Protein AF-A0A7G9ITU2-F1 (afdb_monomer_lite)

Structure (mmCIF, N/CA/C/O backbone):
data_AF-A0A7G9ITU2-F1
#
_entry.id   AF-A0A7G9ITU2-F1
#
loop_
_atom_site.group_PDB
_atom_site.id
_atom_site.type_symbol
_atom_site.label_atom_id
_atom_site.label_alt_id
_atom_site.label_comp_id
_atom_site.label_asym_id
_atom_site.label_entity_id
_atom_site.label_seq_id
_atom_site.pdbx_PDB_ins_code
_atom_site.Cartn_x
_atom_site.Cartn_y
_atom_site.Cartn_z
_atom_site.occupancy
_atom_site.B_iso_or_equiv
_atom_site.auth_seq_id
_atom_site.auth_comp_id
_atom_site.auth_asym_id
_atom_site.auth_atom_id
_atom_site.pdbx_PDB_model_num
ATOM 1 N N . MET A 1 1 ? 20.662 -15.885 -1.622 1.00 76.56 1 MET A N 1
ATOM 2 C CA . MET A 1 1 ? 20.506 -16.340 -0.222 1.00 76.56 1 MET A CA 1
ATOM 3 C C . MET A 1 1 ? 20.242 -15.177 0.731 1.00 76.56 1 MET A C 1
ATOM 5 O O . MET A 1 1 ? 19.240 -15.227 1.423 1.00 76.56 1 MET A O 1
ATOM 9 N N . ASN A 1 2 ? 21.036 -14.098 0.700 1.00 94.75 2 ASN A N 1
ATOM 10 C CA . ASN A 1 2 ? 20.862 -12.945 1.604 1.00 94.75 2 ASN A CA 1
ATOM 11 C C . ASN A 1 2 ? 19.503 -12.234 1.476 1.00 94.75 2 ASN A C 1
ATOM 13 O O . ASN A 1 2 ? 18.923 -11.873 2.491 1.00 94.75 2 ASN A O 1
ATOM 17 N N . LEU A 1 3 ? 18.963 -12.076 0.258 1.00 95.62 3 LEU A N 1
ATOM 18 C CA . LEU A 1 3 ? 17.632 -11.479 0.065 1.00 95.62 3 LEU A CA 1
ATOM 19 C C . LEU A 1 3 ? 16.522 -12.351 0.667 1.00 95.62 3 LEU A C 1
ATOM 21 O O . LEU A 1 3 ? 15.660 -11.851 1.377 1.00 95.62 3 LEU A O 1
ATOM 25 N N . VAL A 1 4 ? 16.572 -13.663 0.415 1.00 96.38 4 VAL A N 1
ATOM 26 C CA . VAL A 1 4 ? 15.615 -14.621 0.986 1.00 96.38 4 VAL A CA 1
ATOM 27 C C . VAL A 1 4 ? 15.713 -14.605 2.510 1.00 96.38 4 VAL A C 1
ATOM 29 O O . VAL A 1 4 ? 14.694 -14.498 3.178 1.00 96.38 4 VAL A O 1
ATOM 32 N N . LEU A 1 5 ? 16.933 -14.602 3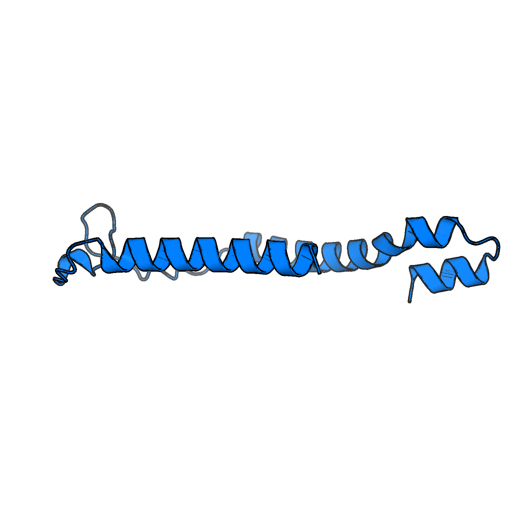.057 1.00 96.44 5 LEU A N 1
ATOM 33 C CA . LEU A 1 5 ? 17.168 -14.473 4.492 1.00 96.44 5 LEU A CA 1
ATOM 34 C C . LEU A 1 5 ? 16.537 -13.182 5.049 1.00 96.44 5 LEU A C 1
ATOM 36 O O . LEU A 1 5 ? 15.773 -13.247 6.006 1.00 96.44 5 LEU A O 1
ATOM 40 N N . ALA A 1 6 ? 16.776 -12.030 4.417 1.00 96.88 6 ALA A N 1
ATOM 41 C CA . ALA A 1 6 ? 16.210 -10.751 4.847 1.00 96.88 6 ALA A CA 1
ATOM 42 C C . ALA A 1 6 ? 14.671 -10.749 4.824 1.00 96.88 6 ALA A C 1
ATOM 44 O O . ALA A 1 6 ? 14.042 -10.325 5.794 1.00 96.88 6 ALA A O 1
ATOM 45 N N . LEU A 1 7 ? 14.057 -11.276 3.759 1.00 97.25 7 LEU A N 1
ATOM 46 C CA . LEU A 1 7 ? 12.600 -11.398 3.666 1.00 97.25 7 LEU A CA 1
ATOM 47 C C . LEU A 1 7 ? 12.048 -12.315 4.764 1.00 97.25 7 LEU A C 1
ATOM 49 O O . LEU A 1 7 ? 11.102 -11.929 5.447 1.00 97.25 7 LEU A O 1
ATOM 53 N N . THR A 1 8 ? 12.676 -13.474 4.992 1.00 96.81 8 THR A N 1
ATOM 54 C CA . THR A 1 8 ? 12.241 -14.410 6.042 1.00 96.81 8 THR A CA 1
ATOM 55 C C . THR A 1 8 ? 12.348 -13.810 7.443 1.00 96.81 8 THR A C 1
ATOM 57 O O . THR A 1 8 ? 11.416 -13.953 8.234 1.00 96.81 8 THR A O 1
ATOM 60 N N . ILE A 1 9 ? 13.427 -13.079 7.744 1.00 97.62 9 ILE A N 1
ATOM 61 C CA . ILE A 1 9 ? 13.608 -12.399 9.033 1.00 97.62 9 ILE A CA 1
ATOM 62 C C . ILE A 1 9 ? 12.516 -11.346 9.240 1.00 97.62 9 ILE A C 1
ATOM 64 O O . ILE A 1 9 ? 11.904 -11.317 10.306 1.00 97.62 9 ILE A O 1
ATOM 68 N N . ASN A 1 10 ? 12.217 -10.530 8.225 1.00 97.50 10 ASN A N 1
ATOM 69 C CA . ASN A 1 10 ? 11.182 -9.498 8.324 1.00 97.50 10 ASN A CA 1
ATOM 70 C C . ASN A 1 10 ? 9.794 -10.099 8.569 1.00 97.50 10 ASN A C 1
ATOM 72 O O . ASN A 1 10 ? 9.067 -9.628 9.443 1.00 97.50 10 ASN A O 1
ATOM 76 N N . THR A 1 11 ? 9.436 -11.162 7.842 1.00 97.44 11 THR A N 1
ATOM 77 C CA . THR A 1 11 ? 8.150 -11.849 8.040 1.00 97.44 11 THR A CA 1
ATOM 78 C C . THR A 1 11 ? 8.062 -12.538 9.400 1.00 97.44 11 THR A C 1
ATOM 80 O O . THR A 1 11 ? 7.010 -12.522 10.037 1.00 97.44 11 THR A O 1
ATOM 83 N N . LEU A 1 12 ? 9.168 -13.116 9.881 1.00 97.94 12 LEU A N 1
ATOM 84 C CA . LEU A 1 12 ? 9.210 -13.735 11.203 1.00 97.94 12 LEU A CA 1
ATOM 85 C C . LEU A 1 12 ? 9.060 -12.682 12.299 1.00 97.94 12 LEU A C 1
ATOM 87 O O . LEU A 1 12 ? 8.261 -12.877 13.210 1.00 97.94 12 LEU A O 1
ATOM 91 N N . LEU A 1 13 ? 9.746 -11.546 12.179 1.00 97.88 13 LEU A N 1
ATOM 92 C CA . LEU A 1 13 ? 9.657 -10.455 13.143 1.00 97.88 13 LEU A CA 1
ATOM 93 C C . LEU A 1 13 ? 8.228 -9.903 13.251 1.00 97.88 13 LEU A C 1
ATOM 95 O O . LEU A 1 13 ? 7.717 -9.764 14.361 1.00 97.88 13 LEU A O 1
ATOM 99 N N . THR A 1 14 ? 7.556 -9.631 12.127 1.00 97.88 14 THR A N 1
ATOM 100 C CA . THR A 1 14 ? 6.170 -9.130 12.155 1.00 97.88 14 THR A CA 1
ATOM 101 C C . THR A 1 14 ? 5.207 -10.160 12.738 1.00 97.88 14 THR A C 1
ATOM 103 O O . THR A 1 14 ? 4.361 -9.806 13.559 1.00 97.88 14 THR A O 1
ATOM 106 N N . SER A 1 15 ? 5.365 -11.441 12.392 1.00 96.88 15 SER A N 1
ATOM 107 C CA . SER A 1 15 ? 4.546 -12.516 12.963 1.00 96.88 15 SER A CA 1
ATOM 108 C C . SER A 1 15 ? 4.760 -12.675 14.474 1.00 96.88 15 SER A C 1
ATOM 110 O O . SER A 1 15 ? 3.791 -12.808 15.219 1.00 96.88 15 SER A O 1
ATOM 112 N N . LEU A 1 16 ? 6.006 -12.568 14.948 1.00 97.75 16 LEU A N 1
ATOM 113 C CA . LEU A 1 16 ? 6.349 -12.623 16.367 1.00 97.75 16 LEU A CA 1
ATOM 114 C C . LEU A 1 16 ? 5.696 -11.467 17.131 1.00 97.75 16 LEU A C 1
ATOM 116 O O . LEU A 1 16 ? 5.090 -11.689 18.176 1.00 97.75 16 LEU A O 1
ATOM 120 N N . LEU A 1 17 ? 5.772 -10.245 16.597 1.00 97.50 17 LEU A N 1
ATOM 121 C CA . LEU A 1 17 ? 5.134 -9.077 17.206 1.00 97.50 17 LEU A CA 1
ATOM 122 C C . LEU A 1 17 ? 3.610 -9.234 17.277 1.00 97.50 17 LEU A C 1
ATOM 124 O O . LEU A 1 17 ? 3.021 -8.928 18.312 1.00 97.50 17 LEU A O 1
ATOM 128 N N . MET A 1 18 ? 2.978 -9.765 16.226 1.00 96.81 18 MET A N 1
ATOM 129 C CA . MET A 1 18 ? 1.540 -10.065 16.229 1.00 96.81 18 MET A CA 1
ATOM 130 C C . MET A 1 18 ? 1.168 -11.101 17.297 1.00 96.81 18 MET A C 1
ATOM 132 O O . MET A 1 18 ? 0.173 -10.923 17.997 1.00 96.81 18 MET A O 1
ATOM 136 N 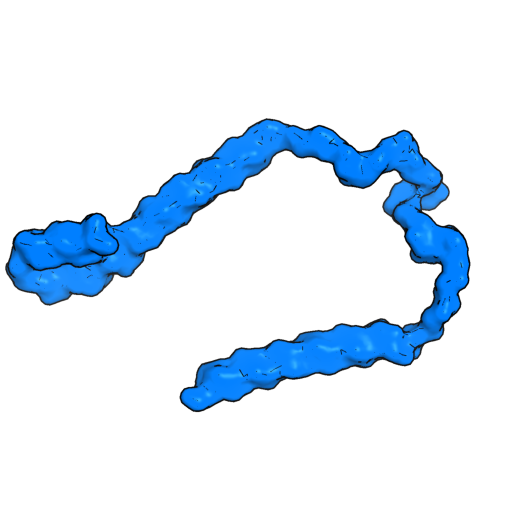N . ILE A 1 19 ? 1.980 -12.151 17.469 1.00 96.25 19 ILE A N 1
ATOM 137 C CA . ILE A 1 19 ? 1.783 -13.149 18.529 1.00 96.25 19 ILE A CA 1
ATOM 138 C C . ILE A 1 19 ? 1.906 -12.472 19.899 1.00 96.25 19 ILE A C 1
ATOM 140 O O . ILE A 1 19 ? 0.997 -12.573 20.715 1.00 96.25 19 ILE A O 1
ATOM 144 N N . ILE A 1 20 ? 2.967 -11.708 20.152 1.00 96.62 20 ILE A N 1
ATOM 145 C CA . ILE A 1 20 ? 3.135 -11.016 21.439 1.00 96.62 20 ILE A CA 1
ATOM 146 C C . ILE A 1 20 ? 1.926 -10.115 21.736 1.00 96.62 20 ILE A C 1
ATOM 148 O O . ILE A 1 20 ? 1.381 -10.171 22.836 1.00 96.62 20 ILE A O 1
ATOM 152 N N . MET A 1 21 ? 1.456 -9.342 20.754 1.00 95.50 21 MET A N 1
ATOM 153 C CA . MET A 1 21 ? 0.302 -8.451 20.920 1.00 95.50 21 MET A CA 1
ATOM 154 C C . MET A 1 21 ? -1.014 -9.187 21.174 1.00 95.50 21 MET A C 1
ATOM 156 O O . MET A 1 21 ? -1.890 -8.637 21.833 1.00 95.50 21 MET A O 1
ATOM 160 N N . PHE A 1 22 ? -1.173 -10.414 20.683 1.00 91.88 22 PHE A N 1
ATOM 161 C CA . PHE A 1 22 ? -2.370 -11.210 20.944 1.00 91.88 22 PHE A CA 1
ATOM 162 C C . PHE A 1 22 ? -2.341 -11.881 22.325 1.00 91.88 22 PHE A C 1
ATOM 164 O O . PHE A 1 22 ? -3.373 -11.969 22.986 1.00 91.88 22 PHE A O 1
ATOM 171 N N . TRP A 1 23 ? -1.168 -12.345 22.766 1.00 92.75 23 TRP A N 1
ATOM 172 C CA . TRP A 1 23 ? -1.025 -13.157 23.980 1.00 92.75 23 TRP A CA 1
ATOM 173 C C . TRP A 1 23 ? -0.722 -12.350 25.252 1.00 92.75 23 TRP A C 1
ATOM 175 O O . TRP A 1 23 ? -0.991 -12.834 26.349 1.00 92.75 23 TRP A O 1
ATOM 185 N N . LEU A 1 24 ? -0.160 -11.143 25.136 1.00 92.62 24 LEU A N 1
ATOM 186 C CA . LEU A 1 24 ? 0.185 -10.293 26.284 1.00 92.62 24 LEU A CA 1
ATOM 187 C C . LEU A 1 24 ? -1.032 -9.622 26.970 1.00 92.62 24 LEU A C 1
ATOM 189 O O . LEU A 1 24 ? -1.020 -9.516 28.198 1.00 92.62 24 LEU A O 1
ATOM 193 N N . PRO A 1 25 ? -2.073 -9.146 26.253 1.00 90.69 25 PRO A N 1
ATOM 194 C CA . PRO A 1 25 ? -3.221 -8.484 26.873 1.00 90.69 25 PRO A CA 1
ATOM 195 C C . PRO A 1 25 ? -4.188 -9.446 27.571 1.00 90.69 25 PRO A C 1
ATOM 197 O O . PRO A 1 25 ? -4.339 -10.607 27.200 1.00 90.69 25 PRO A O 1
ATOM 200 N N . GLN A 1 26 ? -4.947 -8.926 28.539 1.00 84.56 26 GLN A N 1
ATOM 201 C CA . GLN A 1 26 ? -6.015 -9.686 29.184 1.00 84.56 26 GLN A CA 1
ATOM 202 C C . GLN A 1 26 ? -7.218 -9.862 28.238 1.00 84.56 26 GLN A C 1
ATOM 204 O O . GLN A 1 26 ? -7.918 -8.904 27.890 1.00 84.56 26 GLN A O 1
ATOM 209 N N . LEU A 1 27 ? -7.489 -11.110 27.855 1.00 81.94 27 LEU A N 1
ATOM 210 C CA . LEU A 1 27 ? -8.532 -11.496 26.898 1.00 81.94 27 LEU A CA 1
ATOM 211 C C . LEU A 1 27 ? -9.931 -11.595 27.536 1.00 81.94 27 LEU A C 1
ATOM 213 O O . LEU A 1 27 ? -10.590 -12.628 27.454 1.00 81.94 27 LEU A O 1
ATOM 217 N N . ASN A 1 28 ? -10.415 -10.524 28.172 1.00 85.75 28 ASN A N 1
ATOM 218 C CA . ASN A 1 28 ? -11.816 -10.468 28.600 1.00 85.75 28 ASN A CA 1
ATOM 219 C C . ASN A 1 28 ? -12.696 -9.958 27.446 1.00 85.75 28 ASN A C 1
ATOM 221 O O . ASN A 1 28 ? -12.518 -8.816 26.999 1.00 85.75 28 ASN A O 1
ATOM 225 N N . SER A 1 29 ? -13.609 -10.808 26.967 1.00 85.12 29 SER A N 1
ATOM 226 C CA . SER A 1 29 ? -14.563 -10.502 25.896 1.00 85.12 29 SER A CA 1
ATOM 227 C C . SER A 1 29 ? -15.973 -10.380 26.475 1.00 85.12 29 SER A C 1
ATOM 229 O O . SER A 1 29 ? -16.474 -11.281 27.138 1.00 85.12 29 SER A O 1
ATOM 231 N N . TYR A 1 30 ? -16.600 -9.234 26.245 1.00 88.44 30 TYR A N 1
ATOM 232 C CA . TYR A 1 30 ? -17.991 -8.951 26.590 1.00 88.44 30 TYR A CA 1
ATOM 233 C C . TYR A 1 30 ? -18.644 -8.263 25.391 1.00 88.44 30 TYR A C 1
ATOM 235 O O . TYR A 1 30 ? -17.935 -7.651 24.589 1.00 88.44 30 TYR A O 1
ATOM 243 N N . ALA A 1 31 ? -19.970 -8.371 25.265 1.00 86.06 31 ALA A N 1
ATOM 244 C CA . ALA A 1 31 ? -20.709 -7.954 24.069 1.00 86.06 31 ALA A CA 1
ATOM 245 C C . ALA A 1 31 ? -20.355 -6.525 23.609 1.00 86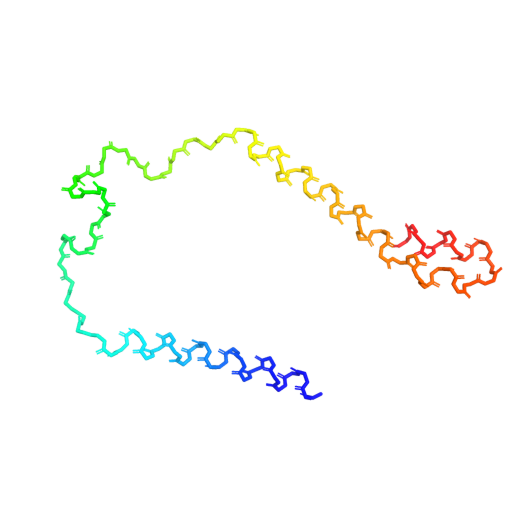.06 31 ALA A C 1
ATOM 247 O O . ALA A 1 31 ? -20.032 -6.337 22.440 1.00 86.06 31 ALA A O 1
ATOM 248 N N . GLU A 1 32 ? -20.270 -5.570 24.541 1.00 84.56 32 GLU A N 1
ATOM 249 C CA . GLU A 1 32 ? -19.938 -4.159 24.263 1.00 84.56 32 GLU A CA 1
ATOM 250 C C . GLU A 1 32 ? -18.496 -3.915 23.789 1.00 84.56 32 GLU A C 1
ATOM 252 O O . GLU A 1 32 ? -18.202 -2.913 23.151 1.00 84.56 32 GLU A O 1
ATOM 257 N N . LYS A 1 33 ? -17.552 -4.808 24.110 1.00 86.19 33 LYS A N 1
ATOM 258 C CA . LYS A 1 33 ? -16.166 -4.707 23.611 1.00 86.19 33 LYS A CA 1
ATOM 259 C C . LYS A 1 33 ? -16.030 -5.275 22.204 1.00 86.19 33 LYS A C 1
ATOM 261 O O . LYS A 1 33 ? -15.085 -4.952 21.492 1.00 86.19 33 LYS A O 1
ATOM 266 N N . THR A 1 34 ? -16.936 -6.183 21.855 1.00 88.94 34 THR A N 1
ATOM 267 C CA . THR A 1 34 ? -16.996 -6.847 20.551 1.00 88.94 34 THR A CA 1
ATOM 268 C C . THR A 1 34 ? -17.965 -6.170 19.583 1.00 88.94 34 THR A C 1
ATOM 270 O O . THR A 1 34 ? -17.962 -6.521 18.403 1.00 88.94 34 THR A O 1
ATOM 273 N N . SER A 1 35 ? -18.786 -5.223 20.053 1.00 88.25 35 SER A N 1
ATOM 274 C CA . SER A 1 35 ? -19.708 -4.458 19.217 1.00 88.25 35 SER A CA 1
ATOM 275 C C . SER A 1 35 ? -18.962 -3.380 18.409 1.00 88.25 35 SER A C 1
ATOM 277 O O . SER A 1 35 ? -17.888 -2.919 18.808 1.00 88.25 35 SER A O 1
ATOM 279 N N . PRO A 1 36 ? -19.480 -2.992 17.228 1.00 89.25 36 PRO A N 1
ATOM 280 C CA . PRO A 1 36 ? -18.898 -1.918 16.428 1.00 89.25 36 PRO A CA 1
ATOM 281 C C . PRO A 1 36 ? -18.951 -0.577 17.169 1.00 89.25 36 PRO A C 1
ATOM 283 O O . PRO A 1 36 ? -19.981 -0.216 17.727 1.00 89.25 36 PRO A O 1
ATOM 286 N N . TYR A 1 37 ? -17.860 0.189 17.126 1.00 87.81 37 TYR A N 1
ATOM 287 C CA . TYR A 1 37 ? -17.811 1.524 17.722 1.00 87.81 37 TYR A CA 1
ATOM 288 C C . TYR A 1 37 ? -18.294 2.593 16.731 1.00 87.81 37 TYR A C 1
ATOM 290 O O . TYR A 1 37 ? -17.583 2.909 15.776 1.00 87.81 37 TYR A O 1
ATOM 298 N N . GLU A 1 38 ? -19.460 3.194 16.98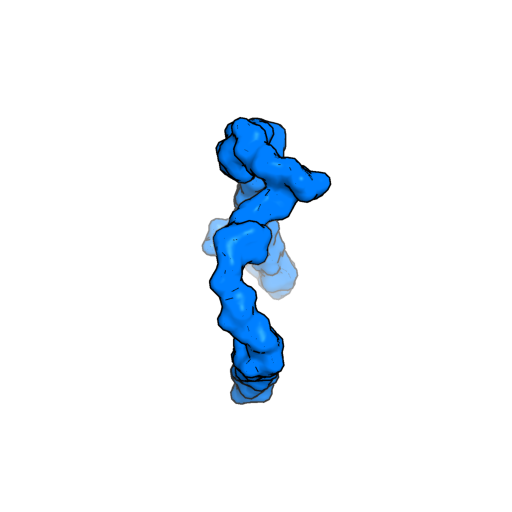5 1.00 88.19 38 GLU A N 1
ATOM 299 C CA . GLU A 1 38 ? -19.979 4.355 16.240 1.00 88.19 38 GLU A CA 1
ATOM 300 C C . GLU A 1 38 ? -20.109 5.571 17.174 1.00 88.19 38 GLU A C 1
ATOM 302 O O . GLU A 1 38 ? -21.194 6.027 17.517 1.00 88.19 38 GLU A O 1
ATOM 307 N N . CYS A 1 39 ? -18.966 6.076 17.657 1.00 87.12 39 CYS A N 1
ATOM 308 C CA . CYS A 1 39 ? -18.895 7.250 18.544 1.00 87.12 39 CYS A CA 1
ATOM 309 C C . CYS A 1 39 ? -19.688 7.108 19.863 1.00 87.12 39 CYS A C 1
ATOM 311 O O . CYS A 1 39 ? -20.119 8.106 20.436 1.00 87.12 39 CYS A O 1
ATOM 313 N N . GLY A 1 40 ? -19.857 5.876 20.357 1.00 86.88 40 GLY A N 1
ATOM 314 C CA . GLY A 1 40 ? -20.630 5.573 21.569 1.00 86.88 40 GLY A CA 1
ATOM 315 C C . GLY A 1 40 ? -22.124 5.331 21.333 1.00 86.88 40 GLY A C 1
ATOM 316 O O . GLY A 1 40 ? -22.868 5.232 22.306 1.00 86.88 40 GLY A O 1
ATOM 317 N N . PHE A 1 41 ? -22.552 5.229 20.073 1.00 85.06 41 PHE A N 1
ATOM 318 C CA . PHE A 1 41 ? -23.914 4.877 19.680 1.00 85.06 41 PHE A CA 1
ATOM 319 C C . PHE A 1 41 ? -23.964 3.500 19.013 1.00 85.06 41 PHE A C 1
ATOM 321 O O . PHE A 1 41 ? -22.964 3.023 18.472 1.00 85.06 41 PHE A O 1
ATOM 328 N N . ASP A 1 42 ? -25.149 2.887 19.037 1.00 87.25 42 ASP A N 1
ATOM 329 C CA . ASP A 1 42 ? -25.425 1.672 18.276 1.00 87.25 42 ASP A CA 1
ATOM 330 C C . ASP A 1 42 ? -25.423 1.973 16.773 1.00 87.25 42 ASP A C 1
ATOM 332 O O . ASP A 1 42 ? -25.937 3.019 16.354 1.00 87.25 42 ASP A O 1
ATOM 336 N N . PRO A 1 43 ? -24.884 1.064 15.942 1.00 85.56 43 PRO A N 1
ATOM 337 C CA . PRO A 1 43 ? -24.769 1.321 14.523 1.00 85.56 43 PRO A CA 1
ATOM 338 C C . PRO A 1 43 ? -26.138 1.423 13.852 1.00 85.56 43 PRO A C 1
ATOM 340 O O . PRO A 1 43 ? -26.931 0.481 13.870 1.00 85.56 43 PRO A O 1
ATOM 343 N N . LEU A 1 44 ? -26.404 2.572 13.227 1.00 83.12 44 LEU A N 1
ATOM 344 C CA . LEU A 1 44 ? -27.688 2.860 12.572 1.00 83.12 44 LEU A CA 1
ATOM 345 C C . LEU A 1 44 ? -27.822 2.144 11.223 1.00 83.12 44 LEU A C 1
ATOM 347 O O . LEU A 1 44 ? -28.919 1.768 10.814 1.00 83.12 44 LEU A O 1
ATOM 351 N N . ASN A 1 45 ? -26.699 1.975 10.526 1.00 82.06 45 ASN A N 1
ATOM 352 C CA . ASN A 1 45 ? -26.611 1.376 9.202 1.00 82.06 45 ASN A CA 1
ATOM 353 C C . ASN A 1 45 ? -25.499 0.320 9.172 1.00 82.06 45 ASN A C 1
ATOM 355 O O . ASN A 1 45 ? -24.536 0.400 9.935 1.00 82.06 45 ASN A O 1
ATOM 359 N N . PRO A 1 46 ? -25.568 -0.659 8.256 1.00 83.50 46 PRO A N 1
ATOM 360 C CA . PRO A 1 46 ? -24.445 -1.559 8.045 1.00 83.50 46 PRO A CA 1
ATOM 361 C C . PRO A 1 46 ? -23.205 -0.772 7.593 1.00 83.50 46 PRO A C 1
ATOM 363 O O . PRO A 1 46 ? -23.295 0.118 6.749 1.00 83.50 46 PRO A O 1
ATOM 366 N N . ALA A 1 47 ? -22.020 -1.175 8.063 1.00 82.94 47 ALA A N 1
ATOM 367 C CA . ALA A 1 47 ? -20.741 -0.566 7.669 1.00 82.94 47 ALA A CA 1
ATOM 368 C C . ALA A 1 47 ? -20.447 -0.650 6.153 1.00 82.94 47 ALA A C 1
ATOM 370 O O . ALA A 1 47 ? -19.574 0.045 5.635 1.00 82.94 47 ALA A O 1
ATOM 371 N N . ARG A 1 48 ? -21.163 -1.515 5.423 1.00 82.94 48 ARG A N 1
ATOM 372 C CA . ARG A 1 48 ? -21.070 -1.647 3.966 1.00 82.94 48 ARG A CA 1
ATOM 373 C C . ARG A 1 48 ? -22.141 -0.790 3.303 1.00 82.94 48 ARG A C 1
ATOM 375 O O . ARG A 1 48 ? -23.260 -1.239 3.072 1.00 82.94 48 ARG A O 1
ATOM 382 N N . ILE A 1 49 ? -21.764 0.440 2.990 1.00 83.25 49 ILE A N 1
ATOM 383 C CA . ILE A 1 49 ? -22.585 1.410 2.261 1.00 83.25 49 ILE A CA 1
ATOM 384 C C . ILE A 1 49 ? -22.278 1.260 0.759 1.00 83.25 49 ILE A C 1
ATOM 386 O O . ILE A 1 49 ? -21.138 0.925 0.414 1.00 83.25 49 ILE A O 1
ATOM 390 N N . PRO A 1 50 ? -23.245 1.479 -0.156 1.00 82.38 50 PRO A N 1
ATOM 391 C CA . PRO A 1 50 ? -22.962 1.537 -1.587 1.00 82.38 50 PRO A CA 1
ATOM 392 C C . PRO A 1 50 ? -21.790 2.481 -1.877 1.00 82.38 50 PRO A C 1
ATOM 394 O O . PRO A 1 50 ? -21.789 3.656 -1.508 1.00 82.38 50 PRO A O 1
ATOM 397 N N . PHE A 1 51 ? -20.769 1.931 -2.528 1.00 81.62 51 PHE A N 1
ATOM 398 C CA . PHE A 1 51 ? -19.537 2.635 -2.844 1.00 81.62 51 PHE A CA 1
ATOM 399 C C . PHE A 1 51 ? -19.749 3.631 -3.985 1.00 81.62 51 PHE A C 1
ATOM 401 O O . PHE A 1 51 ? -20.513 3.377 -4.918 1.00 81.62 51 PHE A O 1
ATOM 408 N N . SER A 1 52 ? -19.058 4.773 -3.941 1.00 89.69 52 SER A N 1
ATOM 409 C CA . SER A 1 52 ? -19.198 5.771 -5.001 1.00 89.69 52 SER A CA 1
ATOM 410 C C . SER A 1 52 ? -18.541 5.290 -6.304 1.00 89.69 52 SER A C 1
ATOM 412 O O . SER A 1 52 ? -17.380 4.877 -6.322 1.00 89.69 52 SER A O 1
ATOM 414 N N . MET A 1 53 ? -19.257 5.413 -7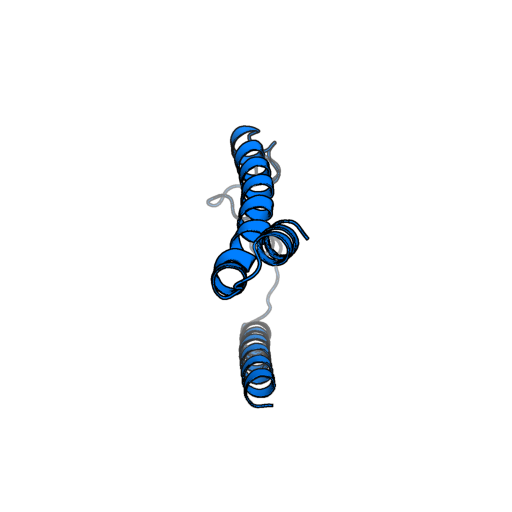.426 1.00 89.75 53 MET A N 1
ATOM 415 C CA . MET A 1 53 ? -18.746 5.015 -8.749 1.00 89.75 53 MET A CA 1
ATOM 416 C C . MET A 1 53 ? -17.507 5.815 -9.183 1.00 89.75 53 MET A C 1
ATOM 418 O O . MET A 1 53 ? -16.733 5.355 -10.018 1.00 89.75 53 MET A O 1
ATOM 422 N N . LYS A 1 54 ? -17.277 6.999 -8.597 1.00 92.69 54 LYS A N 1
ATOM 423 C CA . LYS A 1 54 ? -16.105 7.837 -8.893 1.00 92.69 54 LYS A CA 1
ATOM 424 C C . LYS A 1 54 ? -14.801 7.153 -8.484 1.00 92.69 54 LYS A C 1
ATOM 426 O O . LYS A 1 54 ? -13.856 7.131 -9.262 1.00 92.69 54 LYS A O 1
ATOM 431 N N . PHE A 1 55 ? -14.760 6.555 -7.294 1.00 89.25 55 PHE A N 1
ATOM 432 C CA . PHE A 1 55 ? -13.578 5.819 -6.840 1.00 89.25 55 PHE A CA 1
ATOM 433 C C . PHE A 1 55 ? -13.391 4.502 -7.600 1.00 89.25 55 PHE A C 1
ATOM 435 O O . PHE A 1 55 ? -12.264 4.067 -7.812 1.00 89.25 55 PHE A O 1
ATOM 442 N N . PHE A 1 56 ? -14.484 3.891 -8.063 1.00 91.44 56 PHE A N 1
ATOM 443 C CA . PHE A 1 56 ? -14.410 2.715 -8.926 1.00 91.44 56 PHE A CA 1
ATOM 444 C C . PHE A 1 56 ? -13.762 3.043 -10.279 1.00 91.44 56 PHE A C 1
ATOM 446 O O . PHE A 1 56 ? -12.900 2.300 -10.744 1.00 91.44 56 PHE A O 1
ATOM 453 N N . LEU A 1 57 ? -14.101 4.193 -10.873 1.00 94.62 57 LEU A N 1
ATOM 454 C CA . LEU A 1 57 ? -13.468 4.650 -12.109 1.00 94.62 57 LEU A CA 1
ATOM 455 C C . LEU A 1 57 ? -11.958 4.868 -11.929 1.00 94.62 57 LEU A C 1
ATOM 457 O O . LEU A 1 57 ? -11.193 4.479 -12.805 1.00 94.62 57 LEU A O 1
ATOM 461 N N . ILE A 1 58 ? -11.530 5.404 -10.777 1.00 96.12 58 ILE A N 1
ATOM 462 C CA . ILE A 1 58 ? -10.103 5.561 -10.448 1.00 96.12 58 ILE A CA 1
ATOM 463 C C . ILE A 1 58 ? -9.385 4.203 -10.471 1.00 96.12 58 ILE A C 1
ATOM 465 O O . ILE A 1 58 ? -8.304 4.099 -11.047 1.00 96.12 58 ILE A O 1
ATOM 469 N N . ALA A 1 59 ? -9.992 3.150 -9.913 1.00 95.94 59 ALA A N 1
ATOM 470 C CA . ALA A 1 59 ? -9.411 1.806 -9.920 1.00 95.94 59 ALA A CA 1
ATOM 471 C C . ALA A 1 59 ? -9.275 1.224 -11.339 1.00 95.94 59 ALA A C 1
ATOM 473 O O . ALA A 1 59 ? -8.248 0.627 -11.655 1.00 95.94 59 ALA A O 1
ATOM 474 N N . ILE A 1 60 ? -10.267 1.439 -12.214 1.00 96.50 60 ILE A N 1
ATOM 475 C CA . ILE A 1 60 ? -10.180 1.019 -13.624 1.00 96.50 60 ILE A CA 1
ATOM 476 C C . ILE A 1 60 ? -9.072 1.787 -14.346 1.00 96.50 60 ILE A C 1
ATOM 478 O O . ILE A 1 60 ? -8.267 1.179 -15.045 1.00 96.50 60 ILE A O 1
ATOM 482 N N . THR A 1 61 ? -9.001 3.110 -14.170 1.00 96.62 61 THR A N 1
ATOM 483 C CA . THR A 1 61 ? -7.936 3.905 -14.794 1.00 96.62 61 THR A CA 1
ATOM 484 C C . THR A 1 61 ? -6.557 3.504 -14.280 1.00 96.62 61 THR A C 1
ATOM 486 O O . THR A 1 61 ? -5.631 3.412 -15.074 1.00 96.62 61 THR A O 1
ATOM 489 N N . PHE A 1 62 ? -6.423 3.193 -12.985 1.00 97.12 62 PHE A N 1
ATOM 490 C CA . PHE A 1 62 ? -5.184 2.668 -12.416 1.00 97.12 62 PHE A CA 1
ATOM 491 C C . PHE A 1 62 ? -4.787 1.346 -13.079 1.00 97.12 62 PHE A C 1
ATOM 493 O O . PHE A 1 62 ? -3.647 1.211 -13.494 1.00 97.12 62 PHE A O 1
ATOM 500 N N . LEU A 1 63 ? -5.728 0.414 -13.253 1.00 96.62 63 LEU A N 1
ATOM 501 C CA . LEU A 1 63 ? -5.462 -0.874 -13.897 1.00 96.62 63 LEU A CA 1
ATOM 502 C C . LEU A 1 63 ? -4.998 -0.715 -15.352 1.00 96.62 63 LEU A C 1
ATOM 504 O O . LEU A 1 63 ? -4.048 -1.374 -15.766 1.00 96.62 63 LEU A O 1
ATOM 508 N N . LEU A 1 64 ? -5.651 0.159 -16.125 1.00 97.50 64 LEU A N 1
ATOM 509 C CA . LEU A 1 64 ? -5.259 0.419 -17.514 1.00 97.50 64 LEU A CA 1
ATOM 510 C C . LEU A 1 64 ? -3.869 1.062 -17.596 1.00 97.50 64 LEU A C 1
ATOM 512 O O . LEU A 1 64 ? -3.031 0.602 -18.368 1.00 97.50 64 LEU A O 1
ATOM 516 N N . PHE A 1 65 ? -3.596 2.075 -16.771 1.00 97.38 65 PHE A N 1
ATOM 517 C CA . PHE A 1 65 ? -2.287 2.727 -16.767 1.00 97.38 65 PHE A CA 1
ATOM 518 C C . PHE A 1 65 ? -1.171 1.831 -16.213 1.00 97.38 65 PHE A C 1
ATOM 520 O O . PHE A 1 65 ? -0.039 1.934 -16.676 1.00 97.38 65 PHE A O 1
ATOM 527 N N . ASP A 1 66 ? -1.461 0.924 -15.278 1.00 97.19 66 ASP A N 1
ATOM 528 C CA . ASP A 1 66 ? -0.483 -0.054 -14.781 1.00 97.19 66 ASP A CA 1
ATOM 529 C C . ASP A 1 66 ? -0.065 -1.038 -15.889 1.00 97.19 66 ASP A C 1
ATOM 531 O O . ASP A 1 66 ? 1.119 -1.329 -16.059 1.00 97.19 66 ASP A O 1
ATOM 535 N N . MET A 1 67 ? -1.015 -1.464 -16.733 1.00 94.94 67 MET A N 1
ATOM 536 C CA . MET A 1 67 ? -0.711 -2.265 -17.924 1.00 94.94 67 MET A CA 1
ATOM 537 C C . MET A 1 67 ? 0.183 -1.503 -18.917 1.00 94.94 67 MET A C 1
ATOM 539 O O . MET A 1 67 ? 1.122 -2.083 -19.465 1.00 94.94 67 MET A O 1
ATOM 543 N N . GLU A 1 68 ? -0.069 -0.212 -19.144 1.00 95.12 68 GLU A N 1
ATOM 544 C CA . GLU A 1 68 ? 0.782 0.615 -20.011 1.00 95.12 68 GLU A CA 1
ATOM 545 C C . GLU A 1 68 ? 2.195 0.787 -19.431 1.00 95.12 68 GLU A C 1
ATOM 547 O O . GLU A 1 68 ? 3.182 0.659 -20.158 1.00 95.12 68 GLU A O 1
ATOM 552 N N . ILE A 1 69 ? 2.325 1.008 -18.118 1.00 94.94 69 ILE A N 1
ATOM 553 C CA . ILE A 1 69 ? 3.628 1.117 -17.442 1.00 94.94 69 ILE A CA 1
ATOM 554 C C . ILE A 1 69 ? 4.405 -0.200 -17.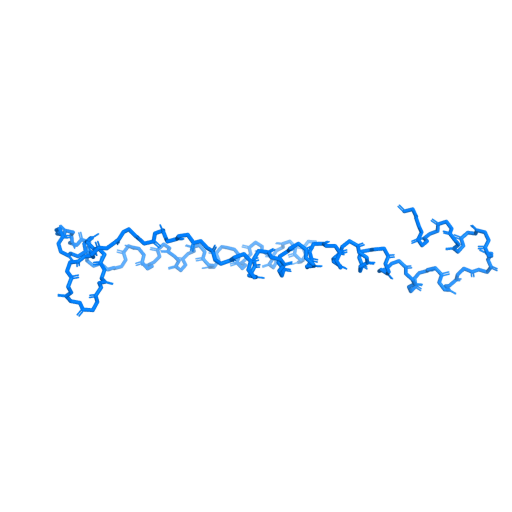529 1.00 94.94 69 ILE A C 1
ATOM 556 O O . ILE A 1 69 ? 5.616 -0.174 -17.765 1.00 94.94 69 ILE A O 1
ATOM 560 N N . ALA A 1 70 ? 3.733 -1.345 -17.389 1.00 92.81 70 ALA A N 1
ATOM 561 C CA . ALA A 1 70 ? 4.365 -2.653 -17.533 1.00 92.81 70 ALA A CA 1
ATOM 562 C C . ALA A 1 70 ? 5.004 -2.833 -18.922 1.00 92.81 70 ALA A C 1
ATOM 564 O O . ALA A 1 70 ? 6.127 -3.331 -19.013 1.00 92.81 70 ALA A O 1
ATOM 565 N N . LEU A 1 71 ? 4.343 -2.361 -19.986 1.00 89.38 71 LEU A N 1
ATOM 566 C CA . LEU A 1 71 ? 4.904 -2.362 -21.342 1.00 89.38 71 LEU A CA 1
ATOM 567 C C . LEU A 1 71 ? 6.104 -1.408 -21.462 1.00 89.38 71 LEU A C 1
ATOM 569 O O . LEU A 1 71 ? 7.140 -1.771 -22.024 1.00 89.38 71 LEU A O 1
ATOM 573 N N . LEU A 1 72 ? 6.007 -0.207 -20.880 1.00 89.06 72 LEU A N 1
ATOM 574 C CA . LEU A 1 72 ? 7.078 0.797 -20.912 1.00 89.06 72 LEU A CA 1
ATOM 575 C C . LEU A 1 72 ? 8.323 0.400 -20.093 1.00 89.06 72 LEU A C 1
ATOM 577 O O . LEU A 1 72 ? 9.411 0.914 -20.358 1.00 89.06 72 LEU A O 1
ATOM 581 N N . LEU A 1 73 ? 8.213 -0.522 -19.129 1.00 90.44 73 LEU A N 1
ATOM 582 C CA . LEU A 1 73 ? 9.330 -0.954 -18.276 1.00 90.44 73 LEU A CA 1
ATOM 583 C C . LEU A 1 73 ? 10.488 -1.596 -19.067 1.00 90.44 73 LEU A C 1
ATOM 585 O O . LEU A 1 73 ? 11.635 -1.551 -18.628 1.00 90.44 73 LEU A O 1
ATOM 589 N N . SER A 1 74 ? 10.205 -2.160 -20.241 1.00 86.50 74 SER A N 1
ATOM 590 C CA . SER A 1 74 ? 11.190 -2.790 -21.133 1.00 86.50 74 SER A CA 1
ATOM 591 C C . SER A 1 74 ? 12.100 -1.791 -21.874 1.00 86.50 74 SER A C 1
ATOM 593 O O . SER A 1 74 ? 13.160 -2.171 -22.386 1.00 86.50 74 SER A O 1
ATOM 595 N N . LEU A 1 75 ? 11.732 -0.502 -21.908 1.00 86.31 75 LEU A N 1
ATOM 596 C CA . LEU A 1 75 ? 12.418 0.530 -22.695 1.00 86.31 75 LEU A CA 1
ATOM 597 C C . LEU A 1 75 ? 13.922 0.676 -22.396 1.00 86.31 75 LEU A C 1
ATOM 599 O O . LEU A 1 75 ? 14.692 0.764 -23.357 1.00 86.31 75 LEU A O 1
ATOM 603 N N . PRO A 1 76 ? 14.397 0.671 -21.132 1.00 87.94 76 PRO A N 1
ATOM 604 C CA . PRO A 1 76 ? 15.823 0.824 -20.842 1.00 87.94 76 PRO A CA 1
ATOM 605 C C . PRO A 1 76 ? 16.693 -0.276 -21.462 1.00 87.94 76 PRO A C 1
ATOM 607 O O . PRO A 1 76 ? 17.830 -0.011 -21.847 1.00 87.94 76 PRO A O 1
ATOM 610 N N . TRP A 1 77 ? 16.166 -1.498 -21.584 1.00 85.44 77 TRP A N 1
ATOM 611 C CA . TRP A 1 77 ? 16.863 -2.606 -22.240 1.00 85.44 77 TRP A CA 1
ATOM 612 C C . TRP A 1 77 ? 16.740 -2.534 -23.762 1.00 85.44 77 TRP A C 1
ATOM 614 O O . TRP A 1 77 ? 17.712 -2.802 -24.464 1.00 85.44 77 TRP A O 1
ATOM 624 N N . ALA A 1 78 ? 15.585 -2.110 -24.282 1.00 84.25 78 ALA A N 1
ATOM 625 C CA . ALA A 1 78 ? 15.373 -1.951 -25.719 1.00 84.25 78 ALA A CA 1
ATOM 626 C C . ALA A 1 78 ? 16.332 -0.922 -26.349 1.00 84.25 78 ALA A C 1
ATOM 628 O O . ALA A 1 78 ? 16.874 -1.170 -27.426 1.00 84.25 78 ALA A O 1
ATOM 629 N N . ILE A 1 79 ? 16.612 0.189 -25.658 1.00 85.56 79 ILE A N 1
ATOM 630 C CA . ILE A 1 79 ? 17.495 1.270 -26.144 1.00 85.56 79 ILE A CA 1
ATOM 631 C C . ILE A 1 79 ? 18.948 0.802 -26.352 1.00 85.56 79 ILE A C 1
ATOM 633 O O . ILE A 1 79 ? 19.679 1.393 -27.143 1.00 85.56 79 ILE A O 1
ATOM 637 N N . GLN A 1 80 ? 19.383 -0.266 -25.676 1.00 85.88 80 GLN A N 1
ATOM 638 C CA . GLN A 1 80 ? 20.742 -0.804 -25.820 1.00 85.88 80 GLN A CA 1
ATOM 639 C C . GLN A 1 80 ? 20.929 -1.648 -27.093 1.00 85.88 80 GLN A C 1
ATOM 641 O O . GLN A 1 80 ? 22.057 -2.021 -27.417 1.00 85.88 80 GLN A O 1
ATOM 646 N N . THR A 1 81 ? 19.850 -1.966 -27.816 1.00 83.88 81 THR A N 1
ATOM 647 C CA . THR A 1 81 ? 19.903 -2.795 -29.028 1.00 83.88 81 THR A CA 1
ATOM 648 C C . THR A 1 81 ? 20.238 -1.967 -30.271 1.00 83.88 81 THR A C 1
ATOM 650 O O . THR A 1 81 ? 19.739 -0.860 -30.452 1.00 83.88 81 THR A O 1
ATOM 653 N N . THR A 1 82 ? 21.091 -2.502 -31.150 1.00 79.06 82 THR A N 1
ATOM 654 C CA . THR A 1 82 ? 21.477 -1.845 -32.415 1.00 79.06 82 THR A CA 1
ATOM 655 C C . THR A 1 82 ? 20.467 -2.076 -33.538 1.00 79.06 82 THR A C 1
ATOM 657 O O . THR A 1 82 ? 20.426 -1.311 -34.501 1.00 79.06 82 THR A O 1
ATOM 660 N N . ASP A 1 83 ? 19.640 -3.117 -33.412 1.00 81.19 83 ASP A N 1
ATOM 661 C CA . ASP A 1 83 ? 18.730 -3.565 -34.459 1.00 81.19 83 ASP A CA 1
ATOM 662 C C . ASP A 1 83 ? 17.300 -3.098 -34.182 1.00 81.19 83 ASP A C 1
ATOM 664 O O . ASP A 1 83 ? 16.594 -3.622 -33.315 1.00 81.19 83 ASP A O 1
ATOM 668 N N . LEU A 1 84 ? 16.830 -2.176 -35.020 1.00 73.00 84 LEU A N 1
ATOM 669 C CA . LEU A 1 84 ? 15.473 -1.626 -35.003 1.00 73.00 84 LEU A CA 1
ATOM 670 C C . LEU A 1 84 ? 14.344 -2.688 -34.958 1.00 73.00 84 LEU A C 1
ATOM 672 O O . LEU A 1 84 ? 13.403 -2.506 -34.184 1.00 73.00 84 LEU A O 1
ATOM 676 N N . PRO A 1 85 ? 14.404 -3.826 -35.690 1.00 75.44 85 PRO A N 1
ATOM 677 C CA . PRO A 1 85 ? 13.369 -4.857 -35.575 1.00 75.44 85 PRO A CA 1
ATOM 678 C C . PRO A 1 85 ? 13.410 -5.630 -34.248 1.00 75.44 85 PRO A C 1
ATOM 680 O O . PRO A 1 85 ? 12.381 -6.160 -33.831 1.00 75.44 85 PRO A O 1
ATOM 683 N N . THR A 1 86 ? 14.562 -5.710 -33.573 1.00 69.81 86 THR A N 1
ATOM 684 C CA . THR A 1 86 ? 14.655 -6.325 -32.236 1.00 69.81 86 THR A CA 1
ATOM 685 C C . THR A 1 86 ? 14.194 -5.377 -31.135 1.00 69.81 86 THR A C 1
ATOM 687 O O . THR A 1 86 ? 13.533 -5.830 -30.205 1.00 69.81 86 THR A O 1
ATOM 690 N N . MET A 1 87 ? 14.426 -4.070 -31.306 1.00 72.69 87 MET A N 1
ATOM 691 C CA . MET A 1 87 ? 13.933 -3.017 -30.416 1.00 72.69 87 MET A CA 1
ATOM 692 C C . MET A 1 87 ? 12.400 -3.004 -30.357 1.00 72.69 87 MET A C 1
ATOM 694 O O . MET A 1 87 ? 11.823 -2.965 -29.281 1.00 72.69 87 MET A O 1
ATOM 698 N N . ILE A 1 88 ? 11.726 -3.090 -31.509 1.00 70.19 88 ILE A N 1
ATOM 699 C CA . ILE A 1 88 ? 10.253 -3.091 -31.564 1.00 70.19 88 ILE A CA 1
ATOM 700 C C . ILE A 1 88 ? 9.673 -4.372 -30.946 1.00 70.19 88 ILE A C 1
ATOM 702 O O . ILE A 1 88 ? 8.614 -4.344 -30.325 1.00 70.19 88 ILE A O 1
ATOM 706 N N . LYS A 1 89 ? 10.356 -5.514 -31.090 1.00 71.56 89 LYS A N 1
ATOM 707 C CA . LYS A 1 89 ? 9.893 -6.775 -30.497 1.00 71.56 89 LYS A CA 1
ATOM 708 C C . LYS A 1 89 ? 10.025 -6.792 -28.978 1.00 71.56 89 LYS A C 1
ATOM 710 O O . LYS A 1 89 ? 9.171 -7.383 -28.339 1.00 71.56 89 LYS A O 1
ATOM 715 N N . SER A 1 90 ? 11.049 -6.164 -28.405 1.00 68.56 90 SER A N 1
ATOM 716 C CA . SER A 1 90 ? 11.242 -6.140 -26.951 1.00 68.56 90 SER A CA 1
ATOM 717 C C . SER A 1 90 ? 10.343 -5.140 -26.221 1.00 68.56 90 SER A C 1
ATOM 719 O O . SER A 1 90 ? 10.179 -5.277 -25.015 1.00 68.56 90 SER A O 1
ATOM 721 N N . THR A 1 91 ? 9.751 -4.166 -26.923 1.00 66.62 91 THR A N 1
ATOM 722 C CA . THR A 1 91 ? 8.837 -3.175 -26.325 1.00 66.62 91 THR A CA 1
ATOM 723 C C . THR A 1 91 ? 7.364 -3.583 -26.327 1.00 66.62 91 THR A C 1
ATOM 725 O O . THR A 1 91 ? 6.583 -3.023 -25.564 1.00 66.62 91 THR A O 1
ATOM 728 N N . PHE A 1 92 ? 6.961 -4.509 -27.205 1.00 66.25 92 PHE A N 1
ATOM 729 C CA . PHE A 1 92 ? 5.557 -4.914 -27.393 1.00 66.25 92 PHE A CA 1
ATOM 730 C C . PHE A 1 92 ? 5.287 -6.410 -27.145 1.00 66.25 92 PHE A C 1
ATOM 732 O O . PHE A 1 92 ? 4.143 -6.838 -27.306 1.00 66.25 92 PHE A O 1
ATOM 739 N N . ALA A 1 93 ? 6.311 -7.199 -26.800 1.00 59.09 93 ALA A N 1
ATOM 740 C CA . ALA A 1 93 ? 6.183 -8.598 -26.377 1.00 59.09 93 ALA A CA 1
ATOM 741 C C . ALA A 1 93 ? 6.283 -8.709 -24.854 1.00 59.09 93 ALA A C 1
ATOM 743 O O . ALA A 1 93 ? 5.539 -9.544 -24.295 1.00 59.09 93 ALA A O 1
#

Radius of gyration: 25.18 Å; chains: 1; bounding box: 49×24×65 Å

Organism: Macaca fascicularis (NCBI:txid9541)

pLDDT: mean 88.23, std 8.63, range [59.09, 97.94]

InterPro domains:
  IPR000440 NADH:ubiquinone/plastoquinone oxidoreductase, chain 3 [PF00507] (16-84)
  IPR000440 NADH:ubiquinone/plastoquinone oxidoreductase, chain 3 [PTHR11058] (3-87)
  IPR038430 NADH:ubiquinone oxidoreductase, subunit 3 superfamily [G3DSA:1.20.58.1610] (1-93)

Secondary structure (DSSP, 8-state):
-HHHHHHHHHHHHHHHHHHHHHHSS-----HHHHS--BTTB--SS-S-PPPPHHHHHHHHHHHHHHHHHHHHTTHHHHTT-S-HHHHHHHHH-

Sequence (93 aa):
MNLVLALTINTLLTSLLMIIMFWLPQLNSYAEKTSPYECGFDPLNPARIPFSMKFFLIAITFLLFDMEIALLLSLPWAIQTTDLPTMIKSTFA

Foldseek 3Di:
DVVVVVVVVVVVVVVVVVVCVVPVDDPDDDPVVVADDDPPDHDPDPPDDPDDVVVVVVVVVVVVVVVVVVLVVQQVVLVPDPDPVVSVVSSHD